Protein AF-A0A535LT97-F1 (afdb_monomer_lite)

Radius of gyration: 19.85 Å; chains: 1; bounding box: 51×27×63 Å

Sequence (149 aa):
MLEVLALAFALYIVIALALQTVRVEGESMVPTLSNNDLLFADKLSYHLHAPDRGDIIVLKPPDEPNRDFIKRIIGLPGDTIEIDGHYSENGRQHTEVLIRPPGASGFQVLHEPYLPDQTKDPWDEMTFCCDSGGHSTTEPQPLVIPKDE

Secondary structure (DSSP, 8-state):
-HHHHHHHHHHHHHHHHHEEEEE--SSTTTTTS-TT-EEEEESSHHHHS---TT-EEEE--TT-TTS-EEEE----TT-EEEEEEEEEETTEEEEEEEEE-TT-SS-EE---TTS--TTTSPPP--SSEE-TTS-EESS---EEPPS--

Foldseek 3Di:
DVVVVVVVVVVVVVCVVQWDWDFDDDDPPPPVDDHRDIDIDGPCVCVPDPDDAQDWDWDQDPVGNVDTDTDGHHDDAFKKWKWFLQDDDPRDGAIFIWIDHHPRPDIDTDDDPPDDDCVPDTDDRDCFTADPVRDTHNGIDIDTHHNPD

Structure (mmCIF, N/CA/C/O backbone):
data_AF-A0A535LT97-F1
#
_entry.id   AF-A0A535LT97-F1
#
loop_
_atom_site.group_PDB
_atom_site.id
_atom_site.type_symbol
_atom_site.label_atom_id
_atom_site.label_alt_id
_atom_site.label_comp_id
_atom_site.label_asym_id
_atom_site.label_entity_id
_atom_site.label_seq_id
_atom_site.pdbx_PDB_ins_code
_atom_site.Cartn_x
_atom_site.Cartn_y
_atom_site.Cartn_z
_atom_site.occupancy
_atom_site.B_iso_or_equiv
_atom_site.auth_seq_id
_atom_site.auth_comp_id
_atom_site.auth_asym_id
_atom_site.auth_atom_id
_atom_site.pdbx_PDB_model_num
ATOM 1 N N . MET A 1 1 ? 29.972 -12.326 -33.208 1.00 89.00 1 MET A N 1
ATOM 2 C CA . MET A 1 1 ? 30.050 -10.940 -32.685 1.00 89.00 1 MET A CA 1
ATOM 3 C C . MET A 1 1 ? 28.759 -10.166 -32.920 1.00 89.00 1 MET A C 1
ATOM 5 O O . MET A 1 1 ? 28.177 -9.739 -31.937 1.00 89.00 1 MET A O 1
ATOM 9 N N . LEU A 1 2 ? 28.274 -10.023 -34.164 1.00 94.62 2 LEU A N 1
ATOM 10 C CA . LEU A 1 2 ? 27.033 -9.279 -34.451 1.00 94.62 2 LEU A CA 1
ATOM 11 C C . LEU A 1 2 ? 25.795 -9.859 -33.746 1.00 94.62 2 LEU A C 1
ATOM 13 O O . LEU A 1 2 ? 25.041 -9.107 -33.146 1.00 94.62 2 LEU A O 1
ATOM 17 N N . GLU A 1 3 ? 25.624 -11.182 -33.758 1.00 95.81 3 GLU A N 1
ATOM 18 C CA . GLU A 1 3 ? 24.499 -11.855 -33.084 1.00 95.81 3 GLU A CA 1
ATOM 19 C C . GLU A 1 3 ? 24.471 -11.582 -31.574 1.00 95.81 3 GLU A C 1
ATOM 21 O O . GLU A 1 3 ? 23.425 -11.270 -31.016 1.00 95.81 3 GLU A O 1
ATOM 26 N N . VAL A 1 4 ? 25.638 -11.621 -30.922 1.00 97.00 4 VAL A N 1
ATOM 27 C CA . VAL A 1 4 ? 25.773 -11.330 -29.485 1.00 97.00 4 VAL A CA 1
ATOM 28 C C . VAL A 1 4 ? 25.427 -9.869 -29.193 1.00 97.00 4 VAL A C 1
ATOM 30 O O . VAL A 1 4 ? 24.724 -9.592 -28.227 1.00 97.00 4 VAL A O 1
ATOM 33 N N . LEU A 1 5 ? 25.876 -8.936 -30.039 1.00 97.25 5 LEU A N 1
ATOM 34 C CA . LEU A 1 5 ? 25.553 -7.514 -29.897 1.00 97.25 5 LEU A CA 1
ATOM 35 C C . LEU A 1 5 ? 24.059 -7.243 -30.112 1.00 97.25 5 LEU A C 1
ATOM 37 O O . LEU A 1 5 ? 23.469 -6.478 -29.355 1.00 97.25 5 LEU A O 1
ATOM 41 N N . ALA A 1 6 ? 23.441 -7.890 -31.102 1.00 97.06 6 ALA A N 1
ATOM 42 C CA . ALA A 1 6 ? 22.011 -7.769 -31.363 1.00 97.06 6 ALA A CA 1
ATOM 43 C C . ALA A 1 6 ? 21.178 -8.310 -30.193 1.00 97.06 6 ALA A C 1
ATOM 45 O O . ALA A 1 6 ? 20.243 -7.647 -29.749 1.00 97.06 6 ALA A O 1
ATOM 46 N N . LEU A 1 7 ? 21.553 -9.471 -29.647 1.00 97.25 7 LEU A N 1
ATOM 47 C CA . LEU A 1 7 ? 20.880 -10.061 -28.491 1.00 97.25 7 LEU A CA 1
ATOM 48 C C . LEU A 1 7 ? 21.049 -9.200 -27.232 1.00 97.25 7 LEU A C 1
ATOM 50 O O . LEU A 1 7 ? 20.075 -8.966 -26.522 1.00 97.25 7 LEU A O 1
ATOM 54 N N . ALA A 1 8 ? 22.250 -8.673 -26.983 1.00 96.94 8 ALA A N 1
ATOM 55 C CA . ALA A 1 8 ? 22.498 -7.770 -25.862 1.00 96.94 8 ALA A CA 1
ATOM 56 C C . ALA A 1 8 ? 21.683 -6.471 -25.978 1.00 96.94 8 ALA A C 1
ATOM 58 O O . ALA A 1 8 ? 21.103 -6.017 -24.994 1.00 96.94 8 ALA A O 1
ATOM 59 N N . PHE A 1 9 ? 21.594 -5.894 -27.179 1.00 97.25 9 PHE A N 1
ATOM 60 C CA . PHE A 1 9 ? 20.805 -4.689 -27.423 1.00 97.25 9 PHE A CA 1
ATOM 61 C C . PHE A 1 9 ? 19.300 -4.937 -27.259 1.00 97.25 9 PHE A C 1
ATOM 63 O O . PHE A 1 9 ? 18.613 -4.146 -26.616 1.00 97.25 9 PHE A O 1
ATOM 70 N N . ALA A 1 10 ? 18.794 -6.058 -27.780 1.00 96.88 10 ALA A N 1
ATOM 71 C CA . ALA A 1 10 ? 17.401 -6.454 -27.594 1.00 96.88 10 ALA A CA 1
ATOM 72 C C . ALA A 1 10 ? 17.068 -6.647 -26.107 1.00 96.88 10 ALA A C 1
ATOM 74 O O . ALA A 1 10 ? 16.070 -6.113 -25.627 1.00 96.88 10 ALA A O 1
ATOM 75 N N . LEU A 1 11 ? 17.935 -7.339 -25.360 1.00 96.06 11 LEU A N 1
ATOM 76 C CA . LEU A 1 11 ? 17.770 -7.528 -23.920 1.00 96.06 11 LEU A CA 1
ATOM 77 C C . LEU A 1 11 ? 17.786 -6.192 -23.165 1.00 96.06 11 LEU A C 1
ATOM 79 O O . LEU A 1 11 ? 16.943 -5.975 -22.299 1.00 96.06 11 LEU A O 1
ATOM 83 N N . TYR A 1 12 ? 18.699 -5.283 -23.516 1.00 95.38 12 TYR A N 1
ATOM 84 C CA . TYR A 1 12 ? 18.749 -3.946 -22.927 1.00 95.38 12 TYR A CA 1
ATOM 85 C C . TYR A 1 12 ? 17.432 -3.187 -23.121 1.00 95.38 12 TYR A C 1
ATOM 87 O O . TYR A 1 12 ? 16.911 -2.634 -22.157 1.00 95.38 12 TYR A O 1
ATOM 95 N N . ILE A 1 13 ? 16.864 -3.201 -24.333 1.00 94.94 13 ILE A N 1
ATOM 96 C CA . ILE A 1 13 ? 15.574 -2.553 -24.608 1.00 94.94 13 ILE A CA 1
ATOM 97 C C . ILE A 1 13 ? 14.469 -3.162 -23.744 1.00 94.94 13 ILE A C 1
ATOM 99 O O . ILE A 1 13 ? 13.702 -2.421 -23.136 1.00 94.94 13 ILE A O 1
ATOM 103 N N . VAL A 1 14 ? 14.395 -4.493 -23.662 1.00 92.88 14 VAL A N 1
ATOM 104 C CA . VAL A 1 14 ? 13.370 -5.175 -22.857 1.00 92.88 14 VAL A CA 1
ATOM 105 C C . VAL A 1 14 ? 13.471 -4.763 -21.388 1.00 92.88 14 VAL A C 1
ATOM 107 O O . VAL A 1 14 ? 12.466 -4.371 -20.802 1.00 92.88 14 VAL A O 1
ATOM 110 N N . ILE A 1 15 ? 14.675 -4.778 -20.811 1.00 91.88 15 ILE A N 1
ATOM 111 C CA . ILE A 1 15 ? 14.894 -4.381 -19.413 1.00 91.88 15 ILE A CA 1
ATOM 112 C C . ILE A 1 15 ? 14.548 -2.901 -19.204 1.00 91.88 15 ILE A C 1
ATOM 114 O O . ILE A 1 15 ? 13.864 -2.568 -18.239 1.00 91.88 15 ILE A O 1
ATOM 118 N N . ALA A 1 16 ? 14.976 -2.019 -20.111 1.00 89.94 16 ALA A N 1
ATOM 119 C CA . ALA A 1 16 ? 14.722 -0.582 -20.018 1.00 89.94 16 ALA A CA 1
ATOM 120 C C . ALA A 1 16 ? 13.230 -0.219 -20.136 1.00 89.94 16 ALA A C 1
ATOM 122 O O . ALA A 1 16 ? 12.810 0.813 -19.619 1.00 89.94 16 ALA A O 1
ATOM 123 N N . LEU A 1 17 ? 12.433 -1.045 -20.820 1.00 89.75 17 LEU A N 1
ATOM 124 C CA . LEU A 1 17 ? 10.981 -0.874 -20.908 1.00 89.75 17 LEU A CA 1
ATOM 125 C C . LEU A 1 17 ? 10.242 -1.497 -19.718 1.00 89.75 17 LEU A C 1
ATOM 127 O O . LEU A 1 17 ? 9.227 -0.950 -19.290 1.00 89.75 17 LEU A O 1
ATOM 131 N N . ALA A 1 18 ? 10.738 -2.617 -19.189 1.00 91.56 18 ALA A N 1
ATOM 132 C CA . ALA A 1 18 ? 10.107 -3.335 -18.084 1.00 91.56 18 ALA A CA 1
ATOM 133 C C . ALA A 1 18 ? 10.355 -2.681 -16.716 1.00 91.56 18 ALA A C 1
ATOM 135 O O . ALA A 1 18 ? 9.474 -2.716 -15.860 1.00 91.56 18 ALA A O 1
ATOM 136 N N . LEU A 1 19 ? 11.528 -2.074 -16.505 1.00 93.81 19 LEU A N 1
ATOM 137 C CA . LEU A 1 19 ? 11.928 -1.514 -15.213 1.00 93.81 19 LEU A CA 1
ATOM 138 C C . LEU A 1 19 ? 12.022 0.012 -15.247 1.00 93.81 19 LEU A C 1
ATOM 140 O O . LEU A 1 19 ? 12.585 0.603 -16.167 1.00 93.81 19 LEU A O 1
ATOM 144 N N . GLN A 1 20 ? 11.539 0.655 -14.186 1.00 92.06 20 GLN A N 1
ATOM 145 C CA . GLN A 1 20 ? 11.776 2.070 -13.910 1.00 92.06 20 GLN A CA 1
ATOM 146 C C . GLN A 1 20 ? 12.610 2.234 -12.655 1.00 92.06 20 GLN A C 1
ATOM 148 O O . GLN A 1 20 ? 12.280 1.683 -11.611 1.00 92.06 20 GLN A O 1
ATOM 153 N N . THR A 1 21 ? 13.646 3.059 -12.721 1.00 93.12 21 THR A N 1
ATOM 154 C CA . THR A 1 21 ? 14.336 3.499 -11.510 1.00 93.12 21 THR A CA 1
ATOM 155 C C . THR A 1 21 ? 13.562 4.650 -10.870 1.00 93.12 21 THR A C 1
ATOM 157 O O . THR A 1 21 ? 13.301 5.657 -11.529 1.00 93.12 21 THR A O 1
ATOM 160 N N . VAL A 1 22 ? 13.206 4.511 -9.594 1.00 93.06 22 VAL A N 1
ATOM 161 C CA . VAL A 1 22 ? 12.468 5.513 -8.810 1.00 93.06 22 VAL A CA 1
ATOM 162 C C . VAL A 1 22 ? 13.284 5.877 -7.577 1.00 93.06 22 VAL A C 1
ATOM 164 O O . VAL A 1 22 ? 13.882 5.007 -6.948 1.00 93.06 22 VAL A O 1
ATOM 167 N N . ARG A 1 23 ? 13.319 7.164 -7.230 1.00 95.25 23 ARG A N 1
ATOM 168 C CA . ARG A 1 23 ? 13.896 7.646 -5.973 1.00 95.25 23 ARG A CA 1
ATOM 169 C C . ARG A 1 23 ? 12.764 7.998 -5.017 1.00 95.25 23 ARG A C 1
ATOM 171 O O . ARG A 1 23 ? 11.853 8.721 -5.406 1.00 95.25 23 ARG A O 1
ATOM 178 N N . VAL A 1 24 ? 12.829 7.494 -3.791 1.00 95.94 24 VAL A N 1
ATOM 179 C CA . VAL A 1 24 ? 11.864 7.833 -2.741 1.00 95.94 24 VAL A CA 1
ATOM 180 C C . VAL A 1 24 ? 12.123 9.258 -2.258 1.00 95.94 24 VAL A C 1
ATOM 182 O O . VAL A 1 24 ? 13.251 9.594 -1.895 1.00 95.94 24 VAL A O 1
ATOM 185 N N . GLU A 1 25 ? 11.074 10.076 -2.225 1.00 94.38 25 GLU A N 1
ATOM 186 C CA . GLU A 1 25 ? 11.095 11.426 -1.663 1.00 94.38 25 GLU A CA 1
ATOM 187 C C . GLU A 1 25 ? 10.098 11.514 -0.497 1.00 94.38 25 GLU A C 1
ATOM 189 O O . GLU A 1 25 ? 8.894 11.314 -0.672 1.00 94.38 25 GLU A O 1
ATOM 194 N N . GLY A 1 26 ? 10.599 11.815 0.702 1.00 93.50 26 GLY A N 1
ATOM 195 C CA . GLY A 1 26 ? 9.810 11.928 1.933 1.00 93.50 26 GLY A CA 1
ATOM 196 C C . GLY A 1 26 ? 9.825 10.674 2.814 1.00 93.50 26 GLY A C 1
ATOM 197 O O . GLY A 1 26 ? 10.543 9.712 2.552 1.00 93.50 26 GLY A O 1
ATOM 198 N N . GLU A 1 27 ? 9.038 10.707 3.893 1.00 93.75 27 GLU A N 1
ATOM 199 C CA . GLU A 1 27 ? 9.109 9.722 4.992 1.00 93.75 27 GLU A CA 1
ATOM 200 C C . GLU A 1 27 ? 7.836 8.877 5.155 1.00 93.75 27 GLU A C 1
ATOM 202 O O . GLU A 1 27 ? 7.742 8.051 6.054 1.00 93.75 27 GLU A O 1
ATOM 207 N N . SER A 1 28 ? 6.848 9.027 4.267 1.00 90.81 28 SER A N 1
ATOM 208 C CA . SER A 1 28 ? 5.524 8.396 4.440 1.00 90.81 28 SER A CA 1
ATOM 209 C C . SER A 1 28 ? 5.504 6.862 4.386 1.00 90.81 28 SER A C 1
ATOM 211 O O . SER A 1 28 ? 4.468 6.263 4.651 1.00 90.81 28 SER A O 1
ATOM 213 N N . MET A 1 29 ? 6.618 6.242 3.994 1.00 95.00 29 MET A N 1
ATOM 214 C CA . MET A 1 29 ? 6.771 4.789 3.879 1.00 95.00 29 MET A CA 1
ATOM 215 C C . MET A 1 29 ? 7.768 4.221 4.902 1.00 95.00 29 MET A C 1
ATOM 217 O O . MET A 1 29 ? 8.068 3.026 4.858 1.00 95.00 29 MET A O 1
ATOM 221 N N . VAL A 1 30 ? 8.283 5.043 5.822 1.00 93.19 30 VAL A N 1
ATOM 222 C CA . VAL A 1 30 ? 9.119 4.583 6.940 1.00 93.19 30 VAL A CA 1
ATOM 223 C C . VAL A 1 30 ? 8.285 3.653 7.840 1.00 93.19 30 VAL A C 1
ATOM 225 O O . VAL A 1 30 ? 7.104 3.923 8.051 1.00 93.19 30 VAL A O 1
ATOM 228 N N . PRO A 1 31 ? 8.857 2.545 8.357 1.00 92.00 31 PRO A N 1
ATOM 229 C CA . PRO A 1 31 ? 10.260 2.128 8.249 1.00 92.00 31 PRO A CA 1
ATOM 230 C C . PRO A 1 31 ? 10.574 1.258 7.024 1.00 92.00 31 PRO A C 1
ATOM 232 O O . PRO A 1 31 ? 11.707 0.812 6.881 1.00 92.00 31 PRO A O 1
ATOM 235 N N . THR A 1 32 ? 9.601 0.988 6.148 1.00 94.81 32 THR A N 1
ATOM 236 C CA . THR A 1 32 ? 9.814 0.103 4.990 1.00 94.81 32 THR A CA 1
ATOM 237 C C . THR A 1 32 ? 10.768 0.726 3.972 1.00 94.81 32 THR A C 1
ATOM 239 O O . THR A 1 32 ? 11.666 0.046 3.485 1.00 94.81 32 THR A O 1
ATOM 242 N N . LEU A 1 33 ? 10.554 1.999 3.631 1.00 96.12 33 LEU A N 1
ATOM 243 C CA . LEU A 1 33 ? 11.352 2.745 2.661 1.00 96.12 33 LEU A CA 1
ATOM 244 C C . LEU A 1 33 ? 11.768 4.081 3.268 1.00 96.12 33 LEU A C 1
ATOM 246 O O . LEU A 1 33 ? 10.931 4.816 3.796 1.00 96.12 33 LEU A O 1
ATOM 250 N N . SER A 1 34 ? 13.055 4.388 3.170 1.00 97.19 34 SER A N 1
ATOM 251 C CA . SER A 1 34 ? 13.651 5.623 3.668 1.00 97.19 34 SER A CA 1
ATOM 252 C C . SER A 1 34 ? 13.773 6.669 2.563 1.00 97.19 34 SER A C 1
ATOM 254 O O . SER A 1 34 ? 13.864 6.365 1.371 1.00 97.19 34 SER A O 1
ATOM 256 N N . ASN A 1 35 ? 13.804 7.938 2.963 1.00 96.94 35 ASN A N 1
ATOM 257 C CA . ASN A 1 35 ? 14.038 9.037 2.036 1.00 96.94 35 ASN A CA 1
ATOM 258 C C . ASN A 1 35 ? 15.374 8.846 1.286 1.00 96.94 35 ASN A C 1
ATOM 260 O O . ASN A 1 35 ? 16.394 8.547 1.904 1.00 96.94 35 ASN A O 1
ATOM 264 N N . ASN A 1 36 ? 15.380 9.101 -0.025 1.00 96.56 36 ASN A N 1
ATOM 265 C CA . ASN A 1 36 ? 16.473 8.853 -0.977 1.00 96.56 36 ASN A CA 1
ATOM 266 C C . ASN A 1 36 ? 16.754 7.395 -1.367 1.00 96.56 36 ASN A C 1
ATOM 268 O O . ASN A 1 36 ? 17.674 7.188 -2.171 1.00 96.56 36 ASN A O 1
ATOM 272 N N . ASP A 1 37 ? 15.976 6.419 -0.895 1.00 97.25 37 ASP A N 1
ATOM 273 C CA . ASP A 1 37 ? 16.091 5.043 -1.385 1.00 97.25 37 ASP A CA 1
ATOM 274 C C . ASP A 1 37 ? 15.903 4.990 -2.907 1.00 97.25 37 ASP A C 1
ATOM 276 O O . ASP A 1 37 ? 15.071 5.698 -3.483 1.00 97.25 37 ASP A O 1
ATOM 280 N N . LEU A 1 38 ? 16.708 4.153 -3.566 1.00 96.12 38 LEU A N 1
ATOM 281 C CA . LEU A 1 38 ? 16.655 3.932 -5.007 1.00 96.12 38 LEU A CA 1
ATOM 282 C C . LEU A 1 38 ? 16.039 2.563 -5.283 1.00 96.12 38 LEU A C 1
ATOM 284 O O . LEU A 1 38 ? 16.591 1.538 -4.887 1.00 96.12 38 LEU A O 1
ATOM 288 N N . LEU A 1 39 ? 14.912 2.558 -5.983 1.00 94.94 39 LEU A N 1
ATOM 289 C CA . LEU A 1 39 ? 14.094 1.377 -6.227 1.00 94.94 39 LEU A CA 1
ATOM 290 C C . LEU A 1 39 ? 14.017 1.075 -7.721 1.00 94.94 39 LEU A C 1
ATOM 292 O O . LEU A 1 39 ? 14.052 1.983 -8.554 1.00 94.94 39 LEU A O 1
ATOM 296 N N . PHE A 1 40 ? 13.861 -0.204 -8.053 1.00 94.88 40 PHE A N 1
ATOM 297 C CA . PHE A 1 40 ? 13.425 -0.639 -9.375 1.00 94.88 40 PHE A CA 1
ATOM 298 C C . PHE A 1 40 ? 11.948 -1.011 -9.294 1.00 94.88 40 PHE A C 1
ATOM 300 O O . PHE A 1 40 ? 11.587 -1.951 -8.593 1.00 94.88 40 PHE A O 1
ATOM 307 N N . ALA A 1 41 ? 11.105 -0.261 -9.992 1.00 93.50 41 ALA A N 1
ATOM 308 C CA . ALA A 1 41 ? 9.686 -0.543 -10.128 1.00 93.50 41 ALA A CA 1
ATOM 309 C C . ALA A 1 41 ? 9.441 -1.372 -11.394 1.00 93.50 41 ALA A C 1
ATOM 311 O O . ALA A 1 41 ? 9.895 -0.997 -12.480 1.00 93.50 41 ALA A O 1
ATOM 312 N N . ASP A 1 42 ? 8.720 -2.480 -11.240 1.00 92.75 42 ASP A N 1
ATOM 313 C CA . ASP A 1 42 ? 8.249 -3.317 -12.342 1.00 92.75 42 ASP A CA 1
ATOM 314 C C . ASP A 1 42 ? 6.999 -2.690 -12.975 1.00 92.75 42 ASP A C 1
ATOM 316 O O . ASP A 1 42 ? 6.024 -2.395 -12.283 1.00 92.75 42 ASP A O 1
ATOM 320 N N . LYS A 1 43 ? 7.027 -2.459 -14.291 1.00 89.88 43 LYS A N 1
ATOM 321 C CA . LYS A 1 43 ? 5.880 -1.933 -15.050 1.00 89.88 43 LYS A CA 1
ATOM 322 C C . LYS A 1 43 ? 4.994 -3.014 -15.661 1.00 89.88 43 LYS A C 1
ATOM 324 O O . LYS A 1 43 ? 3.920 -2.699 -16.162 1.00 89.88 43 LYS A O 1
ATOM 329 N N . LEU A 1 44 ? 5.464 -4.254 -15.709 1.00 90.31 44 LEU A N 1
ATOM 330 C CA . LEU A 1 44 ? 4.841 -5.346 -16.443 1.00 90.31 44 LEU A CA 1
ATOM 331 C C . LEU A 1 44 ? 4.008 -6.264 -15.545 1.00 90.31 44 LEU A C 1
ATOM 333 O O . LEU A 1 44 ? 3.042 -6.842 -16.038 1.00 90.31 44 LEU A O 1
ATOM 337 N N . SER A 1 45 ? 4.335 -6.371 -14.254 1.00 89.75 45 SER A N 1
ATOM 338 C CA . SER A 1 45 ? 3.637 -7.239 -13.291 1.00 89.75 45 SER A CA 1
ATOM 339 C C . SER A 1 45 ? 2.112 -7.145 -13.377 1.00 89.75 45 SER A C 1
ATOM 341 O O . SER A 1 45 ? 1.442 -8.149 -13.622 1.00 89.75 45 SER A O 1
ATOM 343 N N . TYR A 1 46 ? 1.554 -5.931 -13.319 1.00 88.62 46 TYR A N 1
ATOM 344 C CA . TYR A 1 46 ? 0.098 -5.738 -13.333 1.00 88.62 46 TYR A CA 1
ATOM 345 C C . TYR A 1 46 ? -0.574 -5.882 -14.704 1.00 88.62 46 TYR A C 1
ATOM 347 O O . TYR A 1 46 ? -1.796 -5.829 -14.810 1.00 88.62 46 TYR A O 1
ATOM 355 N N . HIS A 1 47 ? 0.198 -6.118 -15.767 1.00 88.88 47 HIS A N 1
ATOM 356 C CA . HIS A 1 47 ? -0.351 -6.593 -17.038 1.00 88.88 47 HIS A CA 1
ATOM 357 C C . HIS A 1 47 ? -0.519 -8.118 -17.072 1.00 88.88 47 HIS A C 1
ATOM 359 O O . HIS A 1 47 ? -1.211 -8.634 -17.949 1.00 88.88 47 HIS A O 1
ATOM 365 N N . LEU A 1 48 ? 0.123 -8.839 -16.149 1.00 90.94 48 LEU A N 1
ATOM 366 C CA . LEU A 1 48 ? 0.150 -10.301 -16.106 1.00 90.94 48 LEU A CA 1
ATOM 367 C C . LEU A 1 48 ? -0.678 -10.869 -14.950 1.00 90.94 48 LEU A C 1
ATOM 369 O O . LEU A 1 48 ? -1.236 -11.957 -15.088 1.00 90.94 48 LEU A O 1
ATOM 373 N N . HIS A 1 49 ? -0.765 -10.152 -13.831 1.00 90.62 49 HIS A N 1
ATOM 374 C CA . HIS A 1 49 ? -1.557 -10.540 -12.669 1.00 90.62 49 HIS A CA 1
ATOM 375 C C . HIS A 1 49 ? -2.240 -9.331 -12.019 1.00 90.62 49 HIS A C 1
ATOM 377 O O . HIS A 1 49 ? -1.872 -8.185 -12.258 1.00 90.62 49 HIS A O 1
ATOM 383 N N . ALA A 1 50 ? -3.259 -9.595 -11.204 1.00 91.94 50 ALA A N 1
ATOM 384 C CA . ALA A 1 50 ? -3.918 -8.569 -10.403 1.00 91.94 50 ALA A CA 1
ATOM 385 C C . ALA A 1 50 ? -3.005 -8.094 -9.251 1.00 91.94 50 ALA A C 1
ATOM 387 O O . ALA A 1 50 ? -2.084 -8.827 -8.875 1.00 91.94 50 ALA A O 1
ATOM 388 N N . PRO A 1 51 ? -3.236 -6.889 -8.701 1.00 92.75 51 PRO A N 1
ATOM 389 C CA . PRO A 1 51 ? -2.561 -6.440 -7.491 1.00 92.75 51 PRO A CA 1
ATOM 390 C C . PRO A 1 51 ? -2.926 -7.287 -6.277 1.00 92.75 51 PRO A C 1
ATOM 392 O O . PRO A 1 51 ? -4.085 -7.671 -6.109 1.00 92.75 51 PRO A O 1
ATOM 395 N N . ASP A 1 52 ? -1.940 -7.501 -5.411 1.00 94.94 52 ASP A N 1
ATOM 396 C CA . ASP A 1 52 ? -2.105 -8.228 -4.160 1.00 94.94 52 ASP A CA 1
ATOM 397 C C . ASP A 1 52 ? -1.986 -7.288 -2.953 1.00 94.94 52 ASP A C 1
ATOM 399 O O . ASP A 1 52 ? -1.366 -6.218 -2.990 1.00 94.94 52 ASP A O 1
ATOM 403 N N . ARG A 1 53 ? -2.615 -7.680 -1.840 1.00 96.00 53 ARG A N 1
ATOM 404 C CA . ARG A 1 53 ? -2.511 -6.919 -0.593 1.00 96.00 53 ARG A CA 1
ATOM 405 C C . ARG A 1 53 ? -1.058 -6.930 -0.124 1.00 96.00 53 ARG A C 1
ATOM 407 O O . ARG A 1 53 ? -0.391 -7.958 -0.159 1.00 96.00 53 ARG A O 1
ATOM 414 N N . GLY A 1 54 ? -0.579 -5.779 0.330 1.00 96.38 54 GLY A N 1
ATOM 415 C CA . GLY A 1 54 ? 0.797 -5.606 0.772 1.00 96.38 54 GLY A CA 1
ATOM 416 C C . GLY A 1 54 ? 1.760 -5.182 -0.331 1.00 96.38 54 GLY A C 1
ATOM 417 O O . GLY A 1 54 ? 2.859 -4.735 0.011 1.00 96.38 54 GLY A O 1
ATOM 418 N N . ASP A 1 55 ? 1.363 -5.221 -1.604 1.00 96.38 55 ASP A N 1
ATOM 419 C CA . ASP A 1 55 ? 2.168 -4.671 -2.692 1.00 96.38 55 ASP A CA 1
ATOM 420 C C . ASP A 1 55 ? 2.500 -3.195 -2.441 1.00 96.38 55 ASP A C 1
ATOM 422 O O . ASP A 1 55 ? 1.669 -2.418 -1.961 1.00 96.38 55 ASP A O 1
ATOM 426 N N . ILE A 1 56 ? 3.729 -2.794 -2.775 1.00 96.19 56 ILE A N 1
ATOM 427 C CA . ILE A 1 56 ? 4.152 -1.391 -2.775 1.00 96.19 56 ILE A CA 1
ATOM 428 C C . ILE A 1 56 ? 4.135 -0.905 -4.214 1.00 96.19 56 ILE A C 1
ATOM 430 O O . ILE A 1 56 ? 4.906 -1.383 -5.046 1.00 96.19 56 ILE A O 1
ATOM 434 N N . ILE A 1 57 ? 3.278 0.069 -4.488 1.00 95.31 57 ILE A N 1
ATOM 435 C CA . ILE A 1 57 ? 3.010 0.546 -5.838 1.00 95.31 57 ILE A CA 1
ATOM 436 C C . ILE A 1 57 ? 3.391 2.006 -6.003 1.00 95.31 57 ILE A C 1
ATOM 438 O O . ILE A 1 57 ? 3.366 2.794 -5.054 1.00 95.31 57 ILE A O 1
ATOM 442 N N . VAL A 1 58 ? 3.705 2.359 -7.247 1.00 93.88 58 VAL A N 1
ATOM 443 C CA . VAL A 1 58 ? 3.787 3.744 -7.698 1.00 93.88 58 VAL A CA 1
ATOM 444 C C . VAL A 1 58 ? 2.445 4.098 -8.327 1.00 93.88 58 VAL A C 1
ATOM 446 O O . VAL A 1 58 ? 2.042 3.472 -9.305 1.00 93.88 58 VAL A O 1
ATOM 449 N N . LEU A 1 59 ? 1.752 5.087 -7.771 1.00 91.44 59 LEU A N 1
ATOM 450 C CA . LEU A 1 59 ? 0.446 5.540 -8.244 1.00 91.44 59 LEU A CA 1
ATOM 451 C C . LEU A 1 59 ? 0.442 7.046 -8.494 1.00 91.44 59 LEU A C 1
ATOM 453 O O . LEU A 1 59 ? 1.245 7.785 -7.929 1.00 91.44 59 LEU A O 1
ATOM 457 N N . LYS A 1 60 ? -0.494 7.505 -9.323 1.00 90.94 60 LYS A N 1
ATOM 458 C CA . LYS A 1 60 ? -0.770 8.929 -9.532 1.00 90.94 60 LYS A CA 1
ATOM 459 C C . LYS A 1 60 ? -2.067 9.271 -8.804 1.00 90.94 60 LYS A C 1
ATOM 461 O O . LYS A 1 60 ? -3.109 8.757 -9.212 1.00 90.94 60 LYS A O 1
ATOM 466 N N . PRO A 1 61 ? -2.032 10.068 -7.726 1.00 87.62 61 PRO A N 1
ATOM 467 C CA . PRO A 1 61 ? -3.250 10.429 -7.018 1.00 87.62 61 PRO A CA 1
ATOM 468 C C . PRO A 1 61 ? -4.133 11.322 -7.911 1.00 87.62 61 PRO A C 1
ATOM 470 O O . PRO A 1 61 ? -3.592 12.144 -8.659 1.00 87.62 61 PRO A O 1
ATOM 473 N N . PRO A 1 62 ? -5.472 11.209 -7.828 1.00 85.56 62 PRO A N 1
ATOM 474 C CA . PRO A 1 62 ? -6.390 12.007 -8.646 1.00 85.56 62 PRO A CA 1
ATOM 475 C C . PRO A 1 62 ? -6.200 13.524 -8.495 1.00 85.56 62 PRO A C 1
ATOM 477 O O . PRO A 1 62 ? -6.294 14.252 -9.482 1.00 85.56 62 PRO A O 1
ATOM 480 N N . ASP A 1 63 ? -5.883 13.988 -7.282 1.00 87.25 63 ASP A N 1
ATOM 481 C CA . ASP A 1 63 ? -5.734 15.415 -6.968 1.00 87.25 63 ASP A CA 1
ATOM 482 C C . ASP A 1 63 ? -4.368 15.995 -7.380 1.00 87.25 63 ASP A C 1
ATOM 484 O O . ASP A 1 63 ? -4.233 17.201 -7.591 1.00 87.25 63 ASP A O 1
ATOM 488 N N . GLU A 1 64 ? -3.347 15.146 -7.543 1.00 89.56 64 GLU A N 1
ATOM 489 C 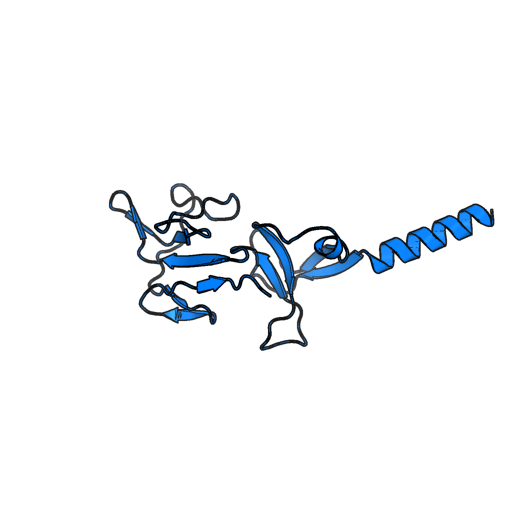CA . GLU A 1 64 ? -1.988 15.549 -7.928 1.00 89.56 64 GLU A CA 1
ATOM 490 C C . GLU A 1 64 ? -1.424 14.656 -9.058 1.00 89.56 64 GLU A C 1
ATOM 492 O O . GLU A 1 64 ? -0.381 14.020 -8.893 1.00 89.56 64 GLU A O 1
ATOM 497 N N . PRO A 1 65 ? -2.044 14.630 -10.256 1.00 89.94 65 PRO A N 1
ATOM 498 C CA . PRO A 1 65 ? -1.703 13.677 -11.326 1.00 89.94 65 PRO A CA 1
ATOM 499 C C . PRO A 1 65 ? -0.293 13.871 -11.915 1.00 89.94 65 PRO A C 1
ATOM 501 O O . PRO A 1 65 ? 0.252 12.994 -12.595 1.00 89.94 65 PRO A O 1
ATOM 504 N N . ASN A 1 66 ? 0.314 15.031 -11.649 1.00 91.88 66 ASN A N 1
ATOM 505 C CA . ASN A 1 66 ? 1.675 15.369 -12.062 1.00 91.88 66 ASN A CA 1
ATOM 506 C C . ASN A 1 66 ? 2.750 14.817 -11.111 1.00 91.88 66 ASN A C 1
ATOM 508 O O . ASN A 1 66 ? 3.935 15.042 -11.354 1.00 91.88 66 ASN A O 1
ATOM 512 N N . ARG A 1 67 ? 2.361 14.123 -10.036 1.00 89.25 67 ARG A N 1
ATOM 513 C CA . ARG A 1 67 ? 3.275 13.534 -9.056 1.00 89.25 67 ARG A CA 1
ATOM 514 C C . ARG A 1 67 ? 3.036 12.038 -8.935 1.00 89.25 67 ARG A C 1
ATOM 516 O O . ARG A 1 67 ? 1.910 11.563 -9.041 1.00 89.25 67 ARG A O 1
ATOM 523 N N . ASP A 1 68 ? 4.119 11.317 -8.687 1.00 91.88 68 ASP A N 1
ATOM 524 C CA . ASP A 1 68 ? 4.090 9.883 -8.434 1.00 91.88 68 ASP A CA 1
ATOM 525 C C . ASP A 1 68 ? 4.205 9.648 -6.925 1.00 91.88 68 ASP A C 1
ATOM 527 O O . ASP A 1 68 ? 5.044 10.245 -6.249 1.00 91.88 68 ASP A O 1
ATOM 531 N N . PHE A 1 69 ? 3.324 8.813 -6.386 1.00 93.25 69 PHE A N 1
ATOM 532 C CA . PHE A 1 69 ? 3.239 8.486 -4.969 1.00 93.25 69 PHE A CA 1
ATOM 533 C C . PHE A 1 69 ? 3.604 7.019 -4.784 1.00 93.25 69 PHE A C 1
ATOM 535 O O . PHE A 1 69 ? 3.128 6.163 -5.522 1.00 93.25 69 PHE A O 1
ATOM 542 N N . ILE A 1 70 ? 4.419 6.726 -3.772 1.00 95.25 70 ILE A N 1
ATOM 543 C CA . ILE A 1 70 ? 4.737 5.354 -3.374 1.00 95.25 70 ILE A CA 1
ATOM 544 C C . ILE A 1 70 ? 3.888 5.024 -2.154 1.00 95.25 70 ILE A C 1
ATOM 546 O O . ILE A 1 70 ? 4.010 5.698 -1.129 1.00 95.25 70 ILE A O 1
ATOM 550 N N . LYS A 1 71 ? 3.008 4.028 -2.278 1.00 94.81 71 LYS A N 1
ATOM 551 C CA . LYS A 1 71 ? 2.083 3.598 -1.219 1.00 94.81 71 LYS A CA 1
ATOM 552 C C . LYS A 1 71 ? 1.958 2.080 -1.190 1.00 94.81 71 LYS A C 1
ATOM 554 O O . LYS A 1 71 ? 2.289 1.409 -2.163 1.00 94.81 71 LYS A O 1
ATOM 559 N N . ARG A 1 72 ? 1.488 1.545 -0.061 1.00 96.31 72 ARG A N 1
ATOM 560 C CA . ARG A 1 72 ? 1.191 0.118 0.106 1.00 96.31 72 ARG A CA 1
ATOM 561 C C . ARG A 1 72 ? -0.297 -0.148 -0.104 1.00 96.31 72 ARG A C 1
ATOM 563 O O . ARG A 1 72 ? -1.125 0.596 0.416 1.00 96.31 72 ARG A O 1
ATOM 570 N N . ILE A 1 73 ? -0.629 -1.224 -0.809 1.00 95.81 73 ILE A N 1
ATOM 571 C CA . ILE A 1 73 ? -2.005 -1.698 -0.960 1.00 95.81 73 ILE A CA 1
ATOM 572 C C . ILE A 1 73 ? -2.477 -2.304 0.363 1.00 95.81 73 ILE A C 1
ATOM 574 O O . ILE A 1 73 ? -1.947 -3.318 0.817 1.00 95.81 73 ILE A O 1
ATOM 578 N N . ILE A 1 74 ? -3.485 -1.681 0.976 1.00 95.56 74 ILE A N 1
ATOM 579 C CA . ILE A 1 74 ? -4.112 -2.169 2.213 1.00 95.56 74 ILE A CA 1
ATOM 580 C C . ILE A 1 74 ? -5.442 -2.862 1.946 1.00 95.56 74 ILE A C 1
ATOM 582 O O . ILE A 1 74 ? -5.752 -3.796 2.670 1.00 95.56 74 ILE A O 1
ATOM 586 N N . GLY A 1 75 ? -6.205 -2.443 0.933 1.00 95.00 75 GLY A N 1
ATOM 587 C CA . GLY A 1 75 ? -7.509 -2.994 0.550 1.00 95.00 75 GLY A CA 1
ATOM 588 C C . GLY A 1 75 ? -7.504 -3.502 -0.891 1.00 95.00 75 GLY A C 1
ATOM 589 O O . GLY A 1 75 ? -6.845 -2.907 -1.740 1.00 95.00 75 GLY A O 1
ATOM 590 N N . LEU A 1 76 ? -8.236 -4.581 -1.161 1.00 95.94 76 LEU A N 1
ATOM 591 C CA . LEU A 1 76 ? -8.439 -5.148 -2.495 1.00 95.94 76 LEU A CA 1
ATOM 592 C C . LEU A 1 76 ? -9.868 -4.890 -3.000 1.00 95.94 76 LEU A C 1
ATOM 594 O O . LEU A 1 76 ? -10.754 -4.592 -2.193 1.00 95.94 76 LEU A O 1
ATOM 598 N N . PRO A 1 77 ? -10.121 -5.026 -4.316 1.00 95.44 77 PRO A N 1
ATOM 599 C CA . PRO A 1 77 ? -11.441 -4.811 -4.900 1.00 95.44 77 PRO A CA 1
ATOM 600 C C . PRO A 1 77 ? -12.570 -5.551 -4.160 1.00 95.44 77 PRO A C 1
ATOM 602 O O . PRO A 1 77 ? -12.593 -6.780 -4.057 1.00 95.44 77 PRO A O 1
ATOM 605 N N . GLY A 1 78 ? -13.543 -4.787 -3.656 1.00 95.50 78 GLY A N 1
ATOM 606 C CA . GLY A 1 78 ? -14.688 -5.278 -2.891 1.00 95.50 78 GLY A CA 1
ATOM 607 C C . GLY A 1 78 ? -14.490 -5.403 -1.376 1.00 95.50 78 GLY A C 1
ATOM 608 O O . GLY A 1 78 ? -15.471 -5.698 -0.686 1.00 95.50 78 GLY A O 1
ATOM 609 N N . ASP A 1 79 ? -13.286 -5.183 -0.848 1.00 96.69 79 ASP A N 1
ATOM 610 C CA . ASP A 1 79 ? -13.082 -5.060 0.595 1.00 96.69 79 ASP A CA 1
ATOM 611 C C . ASP A 1 79 ? -13.795 -3.820 1.139 1.00 96.69 79 ASP A C 1
ATOM 613 O O . ASP A 1 79 ? -13.914 -2.795 0.468 1.00 96.69 79 ASP A O 1
ATOM 617 N N . THR A 1 80 ? -14.232 -3.888 2.394 1.00 96.00 80 THR A N 1
ATOM 618 C CA . THR A 1 80 ? -14.476 -2.688 3.201 1.00 96.00 80 THR A CA 1
ATOM 619 C C . THR A 1 80 ? -13.349 -2.541 4.215 1.00 96.00 80 THR A C 1
ATOM 621 O O . THR A 1 80 ? -13.108 -3.480 4.971 1.00 96.00 80 THR A O 1
ATOM 624 N N . ILE A 1 81 ? -12.687 -1.388 4.246 1.00 95.38 81 ILE A N 1
ATOM 625 C CA . ILE A 1 81 ? -11.620 -1.063 5.198 1.00 95.38 81 ILE A CA 1
ATOM 626 C C . ILE A 1 81 ? -12.110 0.023 6.151 1.00 95.38 81 ILE A C 1
ATOM 628 O O . ILE A 1 81 ? -12.785 0.957 5.729 1.00 95.38 81 ILE A O 1
ATOM 632 N N . GLU A 1 82 ? -11.763 -0.094 7.423 1.00 92.38 82 GLU A N 1
ATOM 633 C CA . GLU A 1 82 ? -12.012 0.914 8.450 1.00 92.38 82 GLU A CA 1
ATOM 634 C C . GLU A 1 82 ? -10.749 1.066 9.303 1.00 92.38 82 GLU A C 1
ATOM 636 O O . GLU A 1 82 ? -10.060 0.085 9.573 1.00 92.38 82 GLU A O 1
ATOM 641 N N . ILE A 1 83 ? -10.419 2.294 9.700 1.00 90.69 83 ILE A N 1
ATOM 642 C CA . ILE A 1 83 ? -9.375 2.557 10.694 1.00 90.69 83 ILE A CA 1
ATOM 643 C C . ILE A 1 83 ? -10.091 3.018 11.956 1.00 90.69 83 ILE A C 1
ATOM 645 O O . ILE A 1 83 ? -10.686 4.098 11.960 1.00 90.69 83 ILE A O 1
ATOM 649 N N . ASP A 1 84 ? -10.041 2.197 13.002 1.00 88.44 84 ASP A N 1
ATOM 650 C CA . ASP A 1 84 ? -10.692 2.474 14.278 1.00 88.44 84 ASP A CA 1
ATOM 651 C C . ASP A 1 84 ? -9.648 2.863 15.326 1.00 88.44 84 ASP A C 1
ATOM 653 O O . ASP A 1 84 ? -8.854 2.034 15.764 1.00 88.44 84 ASP A O 1
ATOM 657 N N . GLY A 1 85 ? -9.644 4.139 15.725 1.00 86.19 85 GLY A N 1
ATOM 658 C CA . GLY A 1 85 ? -8.764 4.670 16.774 1.00 86.19 85 GLY A CA 1
ATOM 659 C C . GLY A 1 85 ? -9.192 4.309 18.202 1.00 86.19 85 GLY A C 1
ATOM 660 O O . GLY A 1 85 ? -8.451 4.557 19.153 1.00 86.19 85 GLY A O 1
ATOM 661 N N . HIS A 1 86 ? -10.387 3.741 18.372 1.00 84.31 86 HIS A N 1
ATOM 662 C CA . HIS A 1 86 ? -10.988 3.421 19.666 1.00 84.31 86 HIS A CA 1
ATOM 663 C C . HIS A 1 86 ? -11.262 1.925 19.840 1.00 84.31 86 HIS A C 1
ATOM 665 O O . HIS A 1 86 ? -11.960 1.541 20.791 1.00 84.31 86 HIS A O 1
ATOM 671 N N . TYR A 1 87 ? -10.690 1.088 18.968 1.00 87.88 87 TYR A N 1
ATOM 672 C CA . TYR A 1 87 ? -10.867 -0.354 19.011 1.00 87.88 87 TYR A CA 1
ATOM 673 C C . TYR A 1 87 ? -10.483 -0.883 20.395 1.00 87.88 87 TYR A C 1
ATOM 675 O O . TYR A 1 87 ? -9.405 -0.599 20.925 1.00 87.88 87 TYR A O 1
ATOM 683 N N . SER A 1 88 ? -11.405 -1.614 21.024 1.00 86.31 88 SER A N 1
ATOM 684 C CA . SER A 1 88 ? -11.231 -2.118 22.383 1.00 86.31 88 SER A CA 1
ATOM 685 C C . SER A 1 88 ? -11.293 -3.633 22.403 1.00 86.31 88 SER A C 1
ATOM 687 O O . SER A 1 88 ? -12.339 -4.233 22.161 1.00 86.31 88 SER A O 1
ATOM 689 N N . GLU A 1 89 ? -10.177 -4.248 22.778 1.00 85.81 89 GLU A N 1
ATOM 690 C CA . GLU A 1 89 ? -10.079 -5.689 22.966 1.00 85.81 89 GLU A CA 1
ATOM 691 C C . GLU A 1 89 ? -9.442 -5.983 24.326 1.00 85.81 89 GLU A C 1
ATOM 693 O O . GLU A 1 89 ? -8.479 -5.335 24.739 1.00 85.81 89 GLU A O 1
ATOM 698 N N . ASN A 1 90 ? -10.014 -6.937 25.070 1.00 87.56 90 ASN A N 1
ATOM 699 C CA . ASN A 1 90 ? -9.542 -7.332 26.404 1.00 87.56 90 ASN A CA 1
ATOM 700 C C . ASN A 1 90 ? -9.375 -6.157 27.397 1.00 87.56 90 ASN A C 1
ATOM 702 O O . ASN A 1 90 ? -8.546 -6.212 28.304 1.00 87.56 90 ASN A O 1
ATOM 706 N N . GLY A 1 91 ? -10.171 -5.092 27.242 1.00 83.81 91 GLY A N 1
ATOM 707 C CA . GLY A 1 91 ? -10.144 -3.912 28.112 1.00 83.81 91 GLY A CA 1
ATOM 708 C C . GLY A 1 91 ? -9.043 -2.892 27.797 1.00 83.81 91 GLY A C 1
ATOM 709 O O . GLY A 1 91 ? -8.870 -1.953 28.571 1.00 83.81 91 GLY A O 1
ATOM 710 N N . ARG A 1 92 ? -8.315 -3.040 26.681 1.00 83.25 92 ARG A N 1
ATOM 711 C CA . ARG A 1 92 ? -7.320 -2.071 26.197 1.00 83.25 92 ARG A CA 1
ATOM 712 C C . ARG A 1 92 ? -7.818 -1.411 24.913 1.00 83.25 92 ARG A C 1
ATOM 714 O O . ARG A 1 92 ? -8.185 -2.116 23.978 1.00 83.25 92 ARG A O 1
ATOM 721 N N . GLN A 1 93 ? -7.807 -0.079 24.869 1.00 85.75 93 GLN A N 1
ATOM 722 C CA . GLN A 1 93 ? -8.061 0.687 23.647 1.00 85.75 93 GLN A CA 1
ATOM 723 C C . GLN A 1 93 ? -6.766 0.888 22.861 1.00 85.75 93 GLN A C 1
ATOM 725 O O . GLN A 1 93 ? -5.703 1.061 23.459 1.00 85.75 93 GLN A O 1
ATOM 730 N N . HIS A 1 94 ? -6.848 0.787 21.540 1.00 85.88 94 HIS A N 1
ATOM 731 C CA . HIS A 1 94 ? -5.750 1.050 20.616 1.00 85.88 94 HIS A CA 1
ATOM 732 C C . HIS A 1 94 ? -6.293 1.273 19.202 1.00 85.88 94 HIS A C 1
ATOM 734 O O . HIS A 1 94 ? -7.448 0.966 18.917 1.00 85.88 94 HIS A O 1
ATOM 740 N N . THR A 1 95 ? -5.447 1.808 18.327 1.00 88.69 95 THR A N 1
ATOM 741 C CA . THR A 1 95 ? -5.782 1.996 16.916 1.00 88.69 95 THR A CA 1
ATOM 742 C C . THR A 1 95 ? -5.600 0.686 16.157 1.00 88.69 95 THR A C 1
ATOM 744 O O . THR A 1 95 ? -4.540 0.070 16.264 1.00 88.69 95 THR A O 1
ATOM 747 N N . GLU A 1 96 ? -6.581 0.297 15.345 1.00 90.44 96 GLU A N 1
ATOM 748 C CA . GLU A 1 96 ? -6.523 -0.920 14.535 1.00 90.44 96 GLU A CA 1
ATOM 749 C C . GLU A 1 96 ? -7.056 -0.704 13.112 1.00 90.44 96 GLU A C 1
ATOM 751 O O . GLU A 1 96 ? -7.938 0.127 12.874 1.00 90.44 96 GLU A O 1
ATOM 756 N N . VAL A 1 97 ? -6.524 -1.469 12.151 1.00 92.94 97 VAL A N 1
ATOM 757 C CA . VAL A 1 97 ? -7.092 -1.540 10.800 1.00 92.94 97 VAL A CA 1
ATOM 758 C C . VAL A 1 97 ? -8.054 -2.713 10.744 1.00 92.94 97 VAL A C 1
ATOM 760 O O . VAL A 1 97 ? -7.670 -3.873 10.883 1.00 92.94 97 VAL A O 1
ATOM 763 N N . LEU A 1 98 ? -9.319 -2.417 10.491 1.00 94.31 98 LEU A N 1
ATOM 764 C CA . LEU A 1 98 ? -10.367 -3.406 10.340 1.00 94.31 98 LEU A CA 1
ATOM 765 C C . LEU A 1 98 ? -10.662 -3.646 8.862 1.00 94.31 98 LEU A C 1
ATOM 767 O O . LEU A 1 98 ? -10.662 -2.739 8.029 1.00 94.31 98 LEU A O 1
ATOM 771 N N . ILE A 1 99 ? -10.963 -4.897 8.541 1.00 97.06 99 ILE A N 1
ATOM 772 C CA . ILE A 1 99 ? -11.347 -5.332 7.207 1.00 97.06 99 ILE A CA 1
ATOM 773 C C . ILE A 1 99 ? -12.629 -6.151 7.259 1.00 97.06 99 ILE A C 1
ATOM 775 O O . ILE A 1 99 ? -12.827 -6.995 8.130 1.00 97.06 99 ILE A O 1
ATOM 779 N N . ARG A 1 100 ? -13.495 -5.941 6.275 1.00 97.56 100 ARG A N 1
ATOM 780 C CA . ARG A 1 100 ? -14.599 -6.837 5.947 1.00 97.56 100 ARG A CA 1
ATOM 781 C C . ARG A 1 100 ? -14.460 -7.257 4.482 1.00 97.56 100 ARG A C 1
ATOM 783 O O . ARG A 1 100 ? -14.803 -6.465 3.600 1.00 97.56 100 ARG A O 1
ATOM 790 N N . PRO A 1 101 ? -13.972 -8.480 4.216 1.00 96.00 101 PRO A N 1
ATOM 791 C CA . PRO A 1 101 ? -13.864 -9.002 2.858 1.00 96.00 101 PRO A CA 1
ATOM 792 C C . PRO A 1 101 ? -15.232 -9.135 2.164 1.00 96.00 101 PRO A C 1
ATOM 794 O O . PRO A 1 101 ? -16.269 -9.197 2.841 1.00 96.00 101 PRO A O 1
ATOM 797 N N . PRO A 1 102 ? -15.270 -9.256 0.824 1.00 95.00 102 PRO A N 1
ATOM 798 C CA . PRO A 1 102 ? -16.507 -9.481 0.087 1.00 95.00 102 PRO A CA 1
ATOM 799 C C . PRO A 1 102 ? -17.284 -10.694 0.623 1.00 95.00 102 PRO A C 1
ATOM 801 O O . PRO A 1 102 ? -16.798 -11.822 0.599 1.00 95.00 102 PRO A O 1
ATOM 804 N N . GLY A 1 103 ? -18.520 -10.470 1.075 1.00 93.62 103 GLY A N 1
ATOM 805 C CA . GLY A 1 103 ? -19.404 -11.529 1.579 1.00 93.62 103 GLY A CA 1
ATOM 806 C C . GLY A 1 103 ? -19.229 -11.884 3.061 1.00 93.62 103 GLY A C 1
ATOM 807 O O . GLY A 1 103 ? -19.994 -12.703 3.568 1.00 93.62 103 GLY A O 1
ATOM 808 N N . ALA A 1 104 ? -18.285 -11.263 3.772 1.00 95.44 104 ALA A N 1
ATOM 809 C CA . ALA A 1 104 ? -18.169 -11.410 5.220 1.00 95.44 104 ALA A CA 1
ATOM 810 C C . ALA A 1 104 ? -19.293 -10.654 5.956 1.00 95.44 104 ALA A C 1
ATOM 812 O O . ALA A 1 104 ? -19.724 -9.578 5.537 1.00 95.44 104 ALA A O 1
ATOM 813 N N . SER A 1 105 ? -19.767 -11.209 7.076 1.00 93.06 105 SER A N 1
ATOM 814 C CA . SER A 1 105 ? -20.878 -10.644 7.857 1.00 93.06 105 SER A CA 1
ATOM 815 C C . SER A 1 105 ? -20.476 -9.502 8.794 1.00 93.06 105 SER A C 1
ATOM 817 O O . SER A 1 105 ? -21.345 -8.769 9.257 1.00 93.06 105 SER A O 1
ATOM 819 N N . GLY A 1 106 ? -19.186 -9.347 9.095 1.00 94.44 106 GLY A N 1
ATOM 820 C CA . GLY A 1 106 ? -18.683 -8.358 10.046 1.00 94.44 106 GLY A CA 1
ATOM 821 C C . GLY A 1 106 ? -17.221 -8.007 9.797 1.00 94.44 106 GLY A C 1
ATOM 822 O O . GLY A 1 106 ? -16.560 -8.645 8.978 1.00 94.44 106 GLY A O 1
ATOM 823 N N . PHE A 1 107 ? -16.754 -6.971 10.489 1.00 95.69 107 PHE A N 1
ATOM 824 C CA . PHE A 1 107 ? -15.349 -6.584 10.491 1.00 95.69 107 PHE A CA 1
ATOM 825 C C . PHE A 1 107 ? -14.513 -7.546 11.331 1.00 95.69 107 PHE A C 1
ATOM 827 O O . PHE A 1 107 ? -14.978 -8.101 12.327 1.00 95.69 107 PHE A O 1
ATOM 834 N N . GLN A 1 108 ? -13.267 -7.707 10.915 1.00 95.06 108 GLN A N 1
ATOM 835 C CA . GLN A 1 108 ? -12.213 -8.403 11.634 1.00 95.06 108 GLN A CA 1
ATOM 836 C C . GLN A 1 108 ? -10.948 -7.546 11.596 1.00 95.06 108 GLN A C 1
ATOM 838 O O . GLN A 1 108 ? -10.776 -6.744 10.678 1.00 95.06 108 GLN A O 1
ATOM 843 N N . VAL A 1 109 ? -10.055 -7.741 12.561 1.00 94.12 109 VAL A N 1
ATOM 844 C CA . VAL A 1 109 ? -8.733 -7.109 12.539 1.00 94.12 109 VAL A CA 1
ATOM 845 C C . VAL A 1 109 ? -7.940 -7.605 11.327 1.00 94.12 109 VAL A C 1
ATOM 847 O O . VAL A 1 109 ? -7.914 -8.805 11.029 1.00 94.12 109 VAL A O 1
ATOM 850 N N . LEU A 1 110 ? -7.316 -6.679 10.599 1.00 95.12 110 LEU A N 1
ATOM 851 C CA . LEU A 1 110 ? -6.433 -6.994 9.486 1.00 95.12 110 LEU A CA 1
ATOM 852 C C . LEU A 1 110 ? -5.047 -7.360 10.027 1.00 95.12 110 LEU A C 1
ATOM 854 O O . LEU A 1 110 ? -4.253 -6.503 10.395 1.00 95.12 110 LEU A O 1
ATOM 858 N N . HIS A 1 111 ? -4.737 -8.653 10.036 1.00 93.62 111 HIS A N 1
ATOM 859 C CA . HIS A 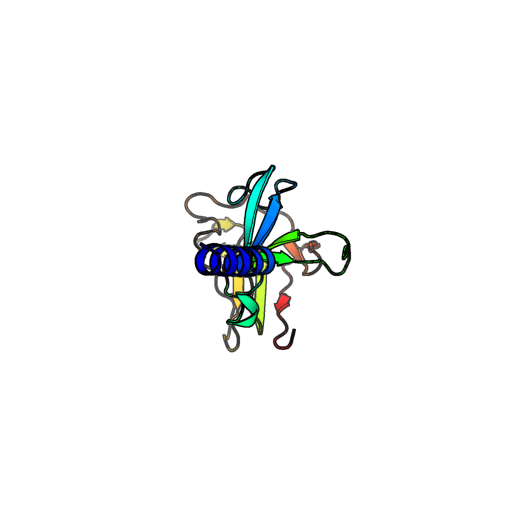1 111 ? -3.424 -9.137 10.451 1.00 93.62 111 HIS A CA 1
ATOM 860 C C . HIS A 1 111 ? -2.460 -9.198 9.268 1.00 93.62 111 HIS A C 1
ATOM 862 O O . HIS A 1 111 ? -2.536 -10.113 8.452 1.00 93.62 111 HIS A O 1
ATOM 868 N N . GLU A 1 112 ? -1.521 -8.257 9.215 1.00 94.38 112 GLU A N 1
ATOM 869 C CA . GLU A 1 112 ? -0.475 -8.197 8.193 1.00 94.38 112 GLU A CA 1
ATOM 870 C C . GLU A 1 112 ? 0.893 -7.931 8.835 1.00 94.38 112 GLU A C 1
ATOM 872 O O . GLU A 1 112 ? 0.976 -7.172 9.798 1.00 94.38 112 GLU A O 1
ATOM 877 N N . PRO A 1 113 ? 1.996 -8.499 8.313 1.00 92.12 113 PRO A N 1
ATOM 878 C CA . PRO A 1 113 ? 3.315 -8.412 8.950 1.00 92.12 113 PRO A CA 1
ATOM 879 C C . PRO A 1 113 ? 3.921 -7.001 8.937 1.00 92.12 113 PRO A C 1
ATOM 881 O O . PRO A 1 113 ? 4.899 -6.746 9.634 1.00 92.12 113 PRO A O 1
ATOM 884 N N . TYR A 1 114 ? 3.384 -6.106 8.106 1.00 91.12 114 TYR A N 1
ATOM 885 C CA . TYR A 1 114 ? 3.789 -4.703 8.009 1.00 91.12 114 TYR A CA 1
ATOM 886 C C . TYR A 1 114 ? 2.883 -3.759 8.810 1.00 91.12 114 TYR A C 1
ATOM 888 O O . TYR A 1 114 ? 3.154 -2.559 8.840 1.00 91.12 114 TYR A O 1
ATOM 896 N N . LEU A 1 115 ? 1.802 -4.270 9.404 1.00 91.69 115 LEU A N 1
ATOM 897 C CA . LEU A 1 115 ? 1.014 -3.537 10.386 1.00 91.69 115 LEU A CA 1
ATOM 898 C C . LEU A 1 115 ? 1.589 -3.822 11.782 1.00 91.69 115 LEU A C 1
ATOM 900 O O . LEU A 1 115 ? 2.141 -4.906 12.002 1.00 91.69 115 LEU A O 1
ATOM 904 N N . PRO A 1 116 ? 1.524 -2.864 12.717 1.00 86.00 116 PRO A N 1
ATOM 905 C CA . PRO A 1 116 ? 2.086 -3.073 14.038 1.00 86.00 116 PRO A CA 1
ATOM 906 C C . PRO A 1 116 ? 1.360 -4.180 14.792 1.00 86.00 116 PRO A C 1
ATOM 908 O O . PRO A 1 116 ? 0.134 -4.276 14.796 1.00 86.00 116 PRO A O 1
ATOM 911 N N . ASP A 1 117 ? 2.144 -4.990 15.493 1.00 84.31 117 ASP A N 1
ATOM 912 C CA . ASP A 1 117 ? 1.617 -5.897 16.500 1.00 84.31 117 ASP A CA 1
ATOM 913 C C . ASP A 1 117 ? 1.319 -5.078 17.757 1.00 84.31 117 ASP A C 1
ATOM 915 O O . ASP A 1 117 ? 2.233 -4.723 18.502 1.00 84.31 117 ASP A O 1
ATOM 919 N N . GLN A 1 118 ? 0.039 -4.810 18.013 1.00 81.38 118 GLN A N 1
ATOM 920 C CA . GLN A 1 118 ? -0.424 -3.977 19.130 1.00 81.38 118 GLN A CA 1
ATOM 921 C C . GLN A 1 118 ? -0.018 -4.513 20.514 1.00 81.38 118 GLN A C 1
ATOM 923 O O . GLN A 1 118 ? -0.107 -3.799 21.517 1.00 81.38 118 GLN A O 1
ATOM 928 N N . THR A 1 119 ? 0.452 -5.764 20.591 1.00 78.12 119 THR A N 1
ATOM 929 C CA . THR A 1 119 ? 0.997 -6.356 21.819 1.00 78.12 119 THR A CA 1
ATOM 930 C C . THR A 1 119 ? 2.483 -6.068 22.026 1.00 78.12 119 THR A C 1
ATOM 932 O O . THR A 1 119 ? 2.963 -6.157 23.158 1.00 78.12 119 THR A O 1
ATOM 935 N N . LYS A 1 120 ? 3.218 -5.728 20.960 1.00 80.75 120 LYS A N 1
ATOM 936 C CA . LYS A 1 120 ? 4.671 -5.496 20.989 1.00 80.75 120 LYS A CA 1
ATOM 937 C C . LYS A 1 120 ? 5.058 -4.048 20.709 1.00 80.75 120 LYS A C 1
ATOM 939 O O . LYS A 1 120 ? 5.959 -3.544 21.371 1.00 80.75 120 LYS A O 1
ATOM 944 N N . ASP A 1 121 ? 4.406 -3.422 19.739 1.00 79.44 121 ASP A N 1
ATOM 945 C CA . ASP A 1 121 ? 4.703 -2.080 19.240 1.00 79.44 121 ASP A CA 1
ATOM 946 C C . ASP A 1 121 ? 3.396 -1.409 18.791 1.00 79.44 121 ASP A C 1
ATOM 948 O O . ASP A 1 121 ? 3.087 -1.382 17.601 1.00 79.44 121 ASP A O 1
ATOM 952 N N . PRO A 1 122 ? 2.540 -0.987 19.737 1.00 76.94 122 PRO A N 1
ATOM 953 C CA . PRO A 1 122 ? 1.245 -0.426 19.399 1.00 76.94 122 PRO A CA 1
ATOM 954 C C . PRO A 1 122 ? 1.379 0.930 18.718 1.00 76.94 122 PRO A C 1
ATOM 956 O O . PRO A 1 122 ? 2.260 1.723 19.051 1.00 76.94 122 PRO A O 1
ATOM 959 N N . TRP A 1 123 ? 0.437 1.229 17.826 1.00 80.44 123 TRP A N 1
ATOM 960 C CA . TRP A 1 123 ? 0.237 2.614 17.419 1.00 80.44 123 TRP A CA 1
ATOM 961 C C . TRP A 1 123 ? -0.157 3.461 18.630 1.00 80.44 123 TRP A C 1
ATOM 963 O O . TRP A 1 123 ? -0.844 2.988 19.541 1.00 80.44 123 TRP A O 1
ATOM 973 N N . ASP A 1 124 ? 0.266 4.725 18.622 1.00 70.06 124 ASP A N 1
ATOM 974 C CA . ASP A 1 124 ? -0.224 5.700 19.589 1.00 70.06 124 ASP A CA 1
ATOM 975 C C . ASP A 1 124 ? -1.759 5.780 19.516 1.00 70.06 124 ASP A C 1
ATOM 977 O O . ASP A 1 124 ? -2.367 5.598 18.452 1.00 70.06 124 ASP A O 1
ATOM 981 N N . GLU A 1 125 ? -2.398 6.046 20.658 1.00 68.19 125 GLU A N 1
ATOM 982 C CA . GLU A 1 125 ? -3.846 6.247 20.706 1.00 68.19 125 GLU A CA 1
ATOM 983 C C . GLU A 1 125 ? -4.225 7.421 19.797 1.00 68.19 125 GLU A C 1
ATOM 985 O O . GLU A 1 125 ? -3.856 8.576 20.036 1.00 68.19 125 GLU A O 1
ATOM 990 N N . MET A 1 126 ? -4.975 7.127 18.736 1.00 69.88 126 MET A N 1
ATOM 991 C CA . MET A 1 126 ? -5.487 8.158 17.852 1.00 69.88 126 MET A CA 1
ATOM 992 C C . MET A 1 126 ? -6.706 8.809 18.507 1.00 69.88 126 MET A C 1
ATOM 994 O O . MET A 1 126 ? -7.741 8.185 18.712 1.00 69.88 126 MET A O 1
ATOM 998 N N . THR A 1 127 ? -6.603 10.104 18.824 1.00 69.38 127 THR A N 1
ATOM 999 C CA . THR A 1 127 ? -7.750 10.896 19.317 1.00 69.38 127 THR A CA 1
ATOM 1000 C C . THR A 1 127 ? -8.781 11.171 18.213 1.00 69.38 127 THR A C 1
ATOM 1002 O O . THR A 1 127 ? -9.888 11.619 18.497 1.00 69.38 127 THR A O 1
ATOM 1005 N N . PHE A 1 128 ? -8.414 10.922 16.954 1.00 72.50 128 PHE A N 1
ATOM 1006 C CA . PHE A 1 128 ? -9.242 11.150 15.778 1.00 72.50 128 PHE A CA 1
ATOM 1007 C C . PHE A 1 128 ? -9.071 10.006 14.782 1.00 72.50 128 PHE A C 1
ATOM 1009 O O . PHE A 1 128 ? -7.963 9.515 14.604 1.00 72.50 128 PHE A O 1
ATOM 1016 N N . CYS A 1 129 ? -10.147 9.626 14.104 1.00 74.38 129 CYS A N 1
ATOM 1017 C CA . CYS A 1 129 ? -10.138 8.633 13.034 1.00 74.38 129 CYS A CA 1
ATOM 1018 C C . CYS A 1 129 ? -9.861 9.292 11.670 1.00 74.38 129 CYS A C 1
ATOM 1020 O O . CYS A 1 129 ? -9.532 10.482 11.5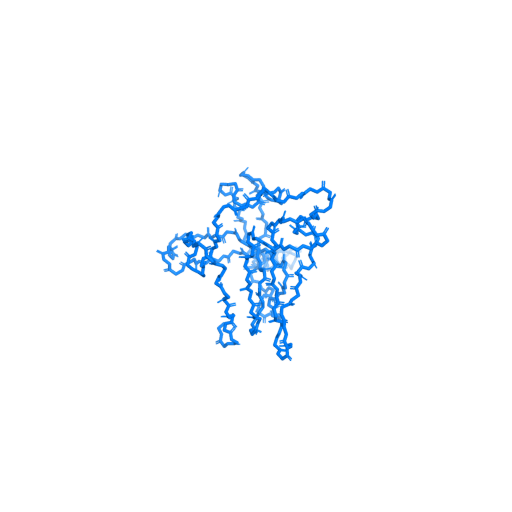88 1.00 74.38 129 CYS A O 1
ATOM 1022 N N . CYS A 1 130 ? -9.972 8.512 10.594 1.00 79.00 130 CYS A N 1
ATOM 1023 C CA . CYS A 1 130 ? -9.771 8.977 9.224 1.00 79.00 130 CYS A CA 1
ATOM 1024 C C . CYS A 1 130 ? -10.987 8.656 8.351 1.00 79.00 130 CYS A C 1
ATOM 1026 O O . CYS A 1 130 ? -11.531 7.553 8.428 1.00 79.00 130 CYS A O 1
ATOM 1028 N N . ASP A 1 131 ? -11.376 9.600 7.492 1.00 82.50 131 ASP A N 1
ATOM 1029 C CA . ASP A 1 131 ? -12.256 9.312 6.360 1.00 82.50 131 ASP A CA 1
ATOM 1030 C C . ASP A 1 131 ? -11.470 8.786 5.148 1.00 82.50 131 ASP A C 1
ATOM 1032 O O . ASP A 1 131 ? -10.236 8.773 5.111 1.00 82.50 131 ASP A O 1
ATOM 1036 N N . SER A 1 132 ? -12.200 8.370 4.114 1.00 74.00 132 SER A N 1
ATOM 1037 C CA . SER A 1 132 ? -11.620 7.893 2.856 1.00 74.00 132 SER A CA 1
ATOM 1038 C C . SER A 1 132 ? -10.869 8.964 2.058 1.00 74.00 132 SER A C 1
ATOM 1040 O O . SER A 1 132 ? -10.125 8.626 1.143 1.00 74.00 132 SER A O 1
ATOM 1042 N N . GLY A 1 133 ? -11.089 10.244 2.361 1.00 73.69 133 GLY A N 1
ATOM 1043 C CA . GLY A 1 133 ? -10.373 11.375 1.772 1.00 73.69 133 GLY A CA 1
ATOM 1044 C C . GLY A 1 133 ? -9.087 11.731 2.521 1.00 73.69 133 GLY A C 1
ATOM 1045 O O . GLY A 1 133 ? -8.392 12.656 2.111 1.00 73.69 133 GLY A O 1
ATOM 1046 N N . GLY A 1 134 ? -8.763 11.021 3.607 1.00 73.50 134 GLY A N 1
ATOM 1047 C CA . GLY A 1 134 ? -7.606 11.317 4.448 1.00 73.50 134 GLY A CA 1
ATOM 1048 C C . GLY A 1 134 ? -7.818 12.499 5.398 1.00 73.50 134 GLY A C 1
ATOM 1049 O O . GLY A 1 1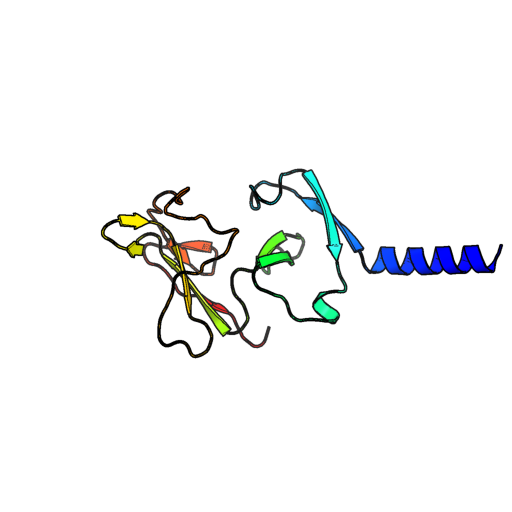34 ? -6.840 13.027 5.929 1.00 73.50 134 GLY A O 1
ATOM 1050 N N . HIS A 1 135 ? -9.063 12.926 5.631 1.00 82.62 135 HIS A N 1
ATOM 1051 C CA . HIS A 1 135 ? -9.381 13.935 6.638 1.00 82.62 135 HIS A CA 1
ATOM 1052 C C . HIS A 1 135 ? -9.639 13.294 7.998 1.00 82.62 135 HIS A C 1
ATOM 1054 O O . HIS A 1 135 ? -10.106 12.162 8.118 1.00 82.62 135 HIS A O 1
ATOM 1060 N N . SER A 1 136 ? -9.347 14.064 9.041 1.00 82.88 136 SER A N 1
ATOM 1061 C CA . SER A 1 136 ? -9.600 13.675 10.421 1.00 82.88 136 SER A CA 1
ATOM 1062 C C . SER A 1 136 ? -11.101 13.669 10.727 1.00 82.88 136 SER A C 1
ATOM 1064 O O . SER A 1 136 ? -11.804 14.641 10.439 1.00 82.88 136 SER A O 1
ATOM 1066 N N . THR A 1 137 ? -11.577 12.595 11.355 1.00 83.06 137 THR A N 1
ATOM 1067 C CA . THR A 1 137 ? -12.963 12.442 11.816 1.00 83.06 137 THR A CA 1
ATOM 1068 C C . THR A 1 137 ? -13.018 12.097 13.303 1.00 83.06 137 THR A C 1
ATOM 1070 O O . THR A 1 137 ? -12.035 11.666 13.901 1.00 83.06 137 THR A O 1
ATOM 1073 N N . THR A 1 138 ? -14.180 12.285 13.931 1.00 82.50 138 THR A N 1
ATOM 1074 C CA . THR A 1 138 ? -14.413 11.866 15.327 1.00 82.50 138 THR A CA 1
ATOM 1075 C C . THR A 1 138 ? -14.860 10.413 15.451 1.00 82.50 138 THR A C 1
ATOM 1077 O O . THR A 1 138 ? -14.803 9.856 16.538 1.00 82.50 138 THR A O 1
ATOM 1080 N N . GLU A 1 139 ? -15.327 9.813 14.356 1.00 84.62 139 GLU A N 1
ATOM 1081 C CA . GLU A 1 139 ? -15.783 8.423 14.294 1.00 84.62 139 GLU A CA 1
ATOM 1082 C C . GLU A 1 139 ? -15.144 7.727 13.081 1.00 84.62 139 GLU A C 1
ATOM 1084 O O . 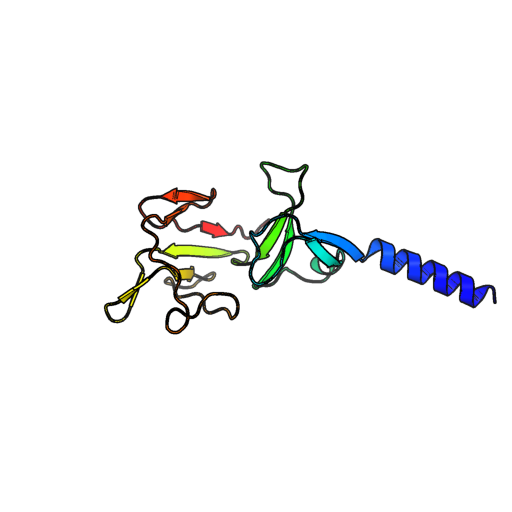GLU A 1 139 ? -14.921 8.396 12.058 1.00 84.62 139 GLU A O 1
ATOM 1089 N N . PRO A 1 140 ? -14.856 6.415 13.162 1.00 85.50 140 PRO A N 1
ATOM 1090 C CA . PRO A 1 140 ? -14.365 5.640 12.028 1.00 85.50 140 PRO A CA 1
ATOM 1091 C C . PRO A 1 140 ? -15.347 5.689 10.854 1.00 85.50 140 PRO A C 1
ATOM 1093 O O . PRO A 1 140 ? -16.562 5.594 11.043 1.00 85.50 140 PRO A O 1
ATOM 1096 N N . GLN A 1 141 ? -14.835 5.828 9.629 1.00 90.56 141 GLN A N 1
ATOM 1097 C CA . GLN A 1 141 ? -15.658 5.765 8.422 1.00 90.56 141 GLN A CA 1
ATOM 1098 C C . GLN A 1 141 ? -15.206 4.620 7.510 1.00 90.56 141 GLN A C 1
ATOM 1100 O O . GLN A 1 141 ? -14.128 4.703 6.918 1.00 90.56 141 GLN A O 1
ATOM 1105 N N . PRO A 1 142 ? -16.032 3.568 7.350 1.00 91.94 142 PRO A N 1
ATOM 1106 C CA . PRO A 1 142 ? -15.773 2.506 6.391 1.00 91.94 142 PRO A CA 1
ATOM 1107 C C . PRO A 1 142 ? -15.620 3.011 4.954 1.00 91.94 142 PRO A C 1
ATOM 1109 O O . PRO A 1 142 ? -16.501 3.693 4.426 1.00 91.94 142 PRO A O 1
ATOM 1112 N N . LEU A 1 143 ? -14.569 2.561 4.276 1.00 92.44 143 LEU A N 1
ATOM 1113 C CA . LEU A 1 143 ? -14.357 2.734 2.844 1.00 92.44 143 LEU A CA 1
ATOM 1114 C C . LEU A 1 143 ? -14.544 1.397 2.126 1.00 92.44 143 LEU A C 1
ATOM 1116 O O . LEU A 1 143 ? -13.817 0.440 2.383 1.00 92.44 143 LEU A O 1
ATOM 1120 N N . VAL A 1 144 ? -15.497 1.337 1.196 1.00 93.94 144 VAL A N 1
ATOM 1121 C CA . VAL A 1 144 ? -15.647 0.195 0.284 1.00 93.94 144 VAL A CA 1
ATOM 1122 C C . VAL A 1 144 ? -14.773 0.423 -0.942 1.00 93.94 144 VAL A C 1
ATOM 1124 O O . VAL A 1 144 ? -14.956 1.411 -1.650 1.00 93.94 144 VAL A O 1
ATOM 1127 N N . ILE A 1 145 ? -13.859 -0.505 -1.211 1.00 93.06 145 ILE A N 1
ATOM 1128 C CA . ILE A 1 145 ? -13.022 -0.478 -2.408 1.00 93.06 145 ILE A CA 1
ATOM 1129 C C . ILE A 1 145 ? -13.871 -0.920 -3.609 1.00 93.06 145 ILE A C 1
ATOM 1131 O O . ILE A 1 145 ? -14.445 -2.018 -3.570 1.00 93.06 145 ILE A O 1
ATOM 1135 N N . PRO A 1 146 ? -13.981 -0.102 -4.672 1.00 91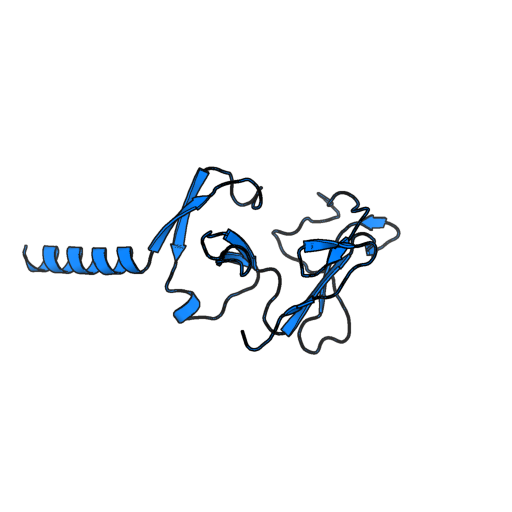.50 146 PRO A N 1
ATOM 1136 C CA . PRO A 1 146 ? -14.703 -0.477 -5.884 1.00 91.50 146 PRO A CA 1
ATOM 1137 C C . PRO A 1 146 ? -14.194 -1.798 -6.474 1.00 91.50 146 PRO A C 1
ATOM 1139 O O . PRO A 1 146 ? -13.016 -2.127 -6.370 1.00 91.50 146 PRO A O 1
ATOM 1142 N N . LYS A 1 147 ? -15.092 -2.580 -7.085 1.00 84.62 147 LYS A N 1
ATOM 1143 C CA . LYS A 1 147 ? -14.728 -3.842 -7.756 1.00 84.62 147 LYS A CA 1
ATOM 1144 C C . LYS A 1 147 ? -14.247 -3.659 -9.195 1.00 84.62 147 LYS A C 1
ATOM 1146 O O . LYS A 1 147 ? -13.634 -4.571 -9.740 1.00 84.62 147 LYS A O 1
ATOM 1151 N N . ASP A 1 148 ? -14.569 -2.511 -9.780 1.00 71.19 148 ASP A N 1
ATOM 1152 C CA . ASP A 1 148 ? -14.594 -2.302 -11.227 1.00 71.19 148 ASP A CA 1
ATOM 1153 C C . ASP A 1 148 ? -13.581 -1.236 -11.698 1.00 71.19 148 ASP A C 1
ATOM 1155 O O . ASP A 1 148 ? -13.684 -0.770 -12.833 1.00 71.19 148 ASP A O 1
ATOM 1159 N N . GLU A 1 149 ? -12.623 -0.851 -10.844 1.00 52.47 149 GLU A N 1
ATOM 1160 C CA . GLU A 1 149 ? -11.544 0.111 -11.144 1.00 52.47 149 GLU A CA 1
ATOM 1161 C C . GLU A 1 149 ? -10.150 -0.503 -10.980 1.00 52.47 149 GLU A C 1
ATOM 1163 O O . GLU A 1 149 ? -9.935 -1.242 -9.990 1.00 52.47 149 GLU A O 1
#

pLDDT: mean 89.96, std 7.51, range [52.47, 97.56]